Protein AF-A0AAD7G0N4-F1 (afdb_monomer_lite)

Radius of gyration: 18.45 Å; chains: 1; bounding box: 50×24×56 Å

Structure (mmCIF, N/CA/C/O backbone):
data_AF-A0AAD7G0N4-F1
#
_entry.id   AF-A0AAD7G0N4-F1
#
loop_
_atom_site.group_PDB
_atom_site.id
_atom_site.type_symbol
_atom_site.label_atom_id
_atom_site.label_alt_id
_atom_site.label_comp_id
_atom_site.label_asym_id
_atom_site.label_entity_id
_atom_site.label_seq_id
_atom_site.pdbx_PDB_ins_code
_atom_site.Cartn_x
_atom_site.Cartn_y
_atom_site.Cartn_z
_atom_site.occupancy
_atom_site.B_iso_or_equiv
_atom_site.auth_seq_id
_atom_site.auth_comp_id
_atom_site.auth_asym_id
_atom_site.auth_atom_id
_atom_site.pdbx_PDB_model_num
ATOM 1 N N . MET A 1 1 ? 24.133 4.275 32.248 1.00 44.97 1 MET A N 1
ATOM 2 C CA . MET A 1 1 ? 23.191 3.144 32.111 1.00 44.97 1 MET A CA 1
ATOM 3 C C . MET A 1 1 ? 22.572 3.253 30.728 1.00 44.97 1 MET A C 1
ATOM 5 O O . MET A 1 1 ? 21.874 4.226 30.480 1.00 44.97 1 MET A O 1
ATOM 9 N N . SER A 1 2 ? 22.929 2.367 29.797 1.00 54.09 2 SER A N 1
ATOM 10 C CA . SER A 1 2 ? 22.442 2.456 28.414 1.00 54.09 2 SER A CA 1
ATOM 11 C C . SER A 1 2 ? 21.032 1.886 28.323 1.00 54.09 2 SER A C 1
ATOM 13 O O . SER A 1 2 ? 20.797 0.740 28.703 1.00 54.09 2 SER A O 1
ATOM 15 N N . ILE A 1 3 ? 20.092 2.707 27.862 1.00 62.19 3 ILE A N 1
ATOM 16 C CA . ILE A 1 3 ? 18.690 2.335 27.685 1.00 62.19 3 ILE A CA 1
ATOM 17 C C . ILE A 1 3 ? 18.542 1.750 26.278 1.00 62.19 3 ILE A C 1
ATOM 19 O O . ILE A 1 3 ? 18.615 2.473 25.287 1.00 62.19 3 ILE A O 1
ATOM 23 N N . TYR A 1 4 ? 18.357 0.435 26.194 1.00 66.12 4 TYR A N 1
ATOM 24 C CA . TYR A 1 4 ? 18.058 -0.251 24.939 1.00 66.12 4 TYR A CA 1
ATOM 25 C C . TYR A 1 4 ? 16.550 -0.226 24.703 1.00 66.12 4 TYR A C 1
ATOM 27 O O . TYR A 1 4 ? 15.777 -0.679 25.547 1.00 66.12 4 TYR A O 1
ATOM 35 N N . THR A 1 5 ? 16.131 0.321 23.564 1.00 64.62 5 THR A N 1
ATOM 36 C CA . THR A 1 5 ? 14.719 0.422 23.181 1.00 64.62 5 THR A CA 1
ATOM 37 C C . THR A 1 5 ? 14.520 -0.142 21.790 1.00 64.62 5 THR A C 1
ATOM 39 O O . THR A 1 5 ? 15.344 0.047 20.898 1.00 64.62 5 THR A O 1
ATOM 42 N N . LEU A 1 6 ? 13.414 -0.860 21.624 1.00 76.50 6 LEU A N 1
ATOM 43 C CA . LEU A 1 6 ? 12.885 -1.190 20.312 1.00 76.50 6 LEU A CA 1
ATOM 44 C C . LEU A 1 6 ? 12.130 0.031 19.756 1.00 76.50 6 LEU A C 1
ATOM 46 O O . LEU A 1 6 ? 11.591 0.815 20.543 1.00 76.50 6 LEU A O 1
ATOM 50 N N . PRO A 1 7 ? 12.055 0.188 18.424 1.00 68.56 7 PRO A N 1
ATOM 51 C CA . PRO A 1 7 ? 12.520 -0.743 17.399 1.00 68.56 7 PRO A CA 1
ATOM 52 C C . PRO A 1 7 ? 14.029 -0.658 17.125 1.00 68.56 7 PRO A C 1
ATOM 54 O O . PRO A 1 7 ? 14.664 0.379 17.318 1.00 68.56 7 PRO A O 1
ATOM 57 N N . VAL A 1 8 ? 14.575 -1.778 16.646 1.00 85.62 8 VAL A N 1
ATOM 58 C CA . VAL A 1 8 ? 15.919 -1.897 16.071 1.00 85.62 8 VAL A CA 1
ATOM 59 C C . VAL A 1 8 ? 15.780 -2.596 14.721 1.00 85.62 8 VAL A C 1
ATOM 61 O O . VAL A 1 8 ? 15.074 -3.600 14.632 1.00 85.62 8 VAL A O 1
ATOM 64 N N . ILE A 1 9 ? 16.432 -2.077 13.683 1.00 83.38 9 ILE A N 1
ATOM 65 C CA . ILE A 1 9 ? 16.493 -2.694 12.352 1.00 83.38 9 ILE A CA 1
ATOM 66 C C . ILE A 1 9 ? 17.924 -3.147 12.086 1.00 83.38 9 ILE A C 1
ATOM 68 O O . ILE A 1 9 ? 18.880 -2.451 12.425 1.00 83.38 9 ILE A O 1
ATOM 72 N N . VAL A 1 10 ? 18.058 -4.317 11.467 1.00 85.25 10 VAL A N 1
ATOM 73 C CA . VAL A 1 10 ? 19.311 -4.792 10.883 1.00 85.25 10 VAL A CA 1
ATOM 74 C C . VAL A 1 10 ? 19.106 -4.836 9.378 1.00 85.25 10 VAL A C 1
ATOM 76 O O . VAL A 1 10 ? 18.278 -5.611 8.902 1.00 85.25 10 VAL A O 1
ATOM 79 N N . ASP A 1 11 ? 19.835 -4.000 8.645 1.00 79.38 11 ASP A N 1
ATOM 80 C CA . ASP A 1 11 ? 19.798 -3.971 7.186 1.00 79.38 11 ASP A CA 1
ATOM 81 C C . ASP A 1 11 ? 21.076 -4.606 6.599 1.00 79.38 11 ASP A C 1
ATOM 83 O O . ASP A 1 11 ? 22.135 -3.968 6.568 1.00 79.38 11 ASP A O 1
ATOM 87 N N . PRO A 1 12 ? 21.018 -5.871 6.137 1.00 77.06 12 PRO A N 1
ATOM 88 C CA . PRO A 1 12 ? 22.135 -6.523 5.459 1.00 77.06 12 PRO A CA 1
ATOM 89 C C . PRO A 1 12 ? 22.203 -6.199 3.960 1.00 77.06 12 PRO A C 1
ATOM 91 O O . PRO A 1 12 ? 23.149 -6.623 3.296 1.00 77.06 12 PRO A O 1
ATOM 94 N N . THR A 1 13 ? 21.215 -5.493 3.399 1.00 71.62 13 THR A N 1
ATOM 95 C CA . THR A 1 13 ? 21.025 -5.392 1.942 1.00 71.62 13 THR A CA 1
ATOM 96 C C . THR A 1 13 ? 22.105 -4.563 1.249 1.00 71.62 13 THR A C 1
ATOM 98 O O . THR A 1 13 ? 22.454 -4.847 0.106 1.00 71.62 13 THR A O 1
ATOM 101 N N . ARG A 1 14 ? 22.690 -3.577 1.943 1.00 65.31 14 ARG A N 1
ATOM 102 C CA . ARG A 1 14 ? 23.772 -2.740 1.397 1.00 65.31 14 ARG A CA 1
ATOM 103 C C . ARG A 1 14 ? 25.135 -3.426 1.435 1.00 65.31 14 ARG A C 1
ATOM 105 O O . ARG A 1 14 ? 25.929 -3.271 0.512 1.00 65.31 14 ARG A O 1
ATOM 112 N N . ASN A 1 15 ? 25.422 -4.155 2.511 1.00 74.19 15 ASN A N 1
ATOM 113 C CA . ASN A 1 15 ? 26.657 -4.913 2.659 1.00 74.19 15 ASN A CA 1
ATOM 114 C C . ASN A 1 15 ? 26.420 -6.151 3.540 1.00 74.19 15 ASN A C 1
ATOM 116 O O . ASN A 1 15 ? 26.419 -6.039 4.768 1.00 74.19 15 ASN A O 1
ATOM 120 N N . PRO A 1 16 ? 26.312 -7.348 2.940 1.00 73.94 16 PRO A N 1
ATOM 121 C CA . PRO A 1 16 ? 26.080 -8.584 3.684 1.00 73.94 16 PRO A CA 1
ATOM 122 C C . PRO A 1 16 ? 27.187 -8.933 4.691 1.00 73.94 16 PRO A C 1
ATOM 124 O O . PRO A 1 16 ? 26.949 -9.697 5.622 1.00 73.94 16 PRO A O 1
ATOM 127 N N . ARG A 1 17 ? 28.403 -8.391 4.517 1.00 81.69 17 ARG A N 1
ATOM 128 C CA . ARG A 1 17 ? 29.547 -8.617 5.419 1.00 81.69 17 ARG A CA 1
ATOM 129 C C . ARG A 1 17 ? 29.633 -7.596 6.557 1.00 81.69 17 ARG A C 1
ATOM 131 O O . ARG A 1 17 ? 30.415 -7.797 7.480 1.00 81.69 17 ARG A O 1
ATOM 138 N N . ALA A 1 18 ? 28.856 -6.517 6.489 1.00 84.31 18 ALA A N 1
ATOM 139 C CA . ALA A 1 18 ? 28.801 -5.465 7.499 1.00 84.31 18 ALA A CA 1
ATOM 140 C C . ALA A 1 18 ? 27.379 -4.871 7.545 1.00 84.31 18 ALA A C 1
ATOM 142 O O . ALA A 1 18 ? 27.159 -3.771 7.030 1.00 84.31 18 ALA A O 1
ATOM 143 N N . PRO A 1 19 ? 26.400 -5.611 8.101 1.00 83.12 19 PRO A N 1
ATOM 144 C CA . PRO A 1 19 ? 25.015 -5.164 8.150 1.00 83.12 19 PRO A CA 1
ATOM 145 C C . PRO A 1 19 ? 24.879 -3.922 9.029 1.00 83.12 19 PRO A C 1
ATOM 147 O O . PRO A 1 19 ? 25.505 -3.812 10.088 1.00 83.12 19 PRO A O 1
ATOM 150 N N . GLN A 1 20 ? 24.038 -2.988 8.600 1.00 84.44 20 GLN A N 1
ATOM 151 C CA . GLN A 1 20 ? 23.827 -1.749 9.330 1.00 84.44 20 GLN A CA 1
ATOM 152 C C . GLN A 1 20 ? 22.771 -1.967 10.412 1.00 84.44 20 GLN A C 1
ATOM 154 O O . GLN A 1 20 ? 21.641 -2.352 10.120 1.00 84.44 20 GLN A O 1
ATOM 159 N N . ILE A 1 21 ? 23.150 -1.742 11.669 1.00 86.31 21 ILE A N 1
ATOM 160 C CA . ILE A 1 21 ? 22.266 -1.910 12.824 1.00 86.31 21 ILE A CA 1
ATOM 161 C C . ILE A 1 21 ? 21.838 -0.528 13.298 1.00 86.31 21 ILE A C 1
ATOM 163 O O . ILE A 1 21 ? 22.676 0.310 13.631 1.00 86.31 21 ILE A O 1
ATOM 167 N N . LEU A 1 22 ? 20.532 -0.292 13.328 1.00 85.75 22 LEU A N 1
ATOM 168 C CA . LEU A 1 22 ? 19.946 0.998 13.661 1.00 85.75 22 LEU A CA 1
ATOM 169 C C . LEU A 1 22 ? 18.969 0.825 14.807 1.00 85.75 22 LEU A C 1
ATOM 171 O O . LEU A 1 22 ? 18.052 0.017 14.735 1.00 85.75 22 LEU A O 1
ATOM 175 N N . SER A 1 23 ? 19.160 1.614 15.850 1.00 83.19 23 SER A N 1
ATOM 176 C CA . SER A 1 23 ? 18.242 1.764 16.977 1.00 83.19 23 SER A CA 1
ATOM 177 C C . SER A 1 23 ? 17.763 3.208 17.031 1.00 83.19 23 SER A C 1
ATOM 179 O O . SER A 1 23 ? 18.453 4.073 16.492 1.00 83.19 23 SER A O 1
ATOM 181 N N . ASN A 1 24 ? 16.687 3.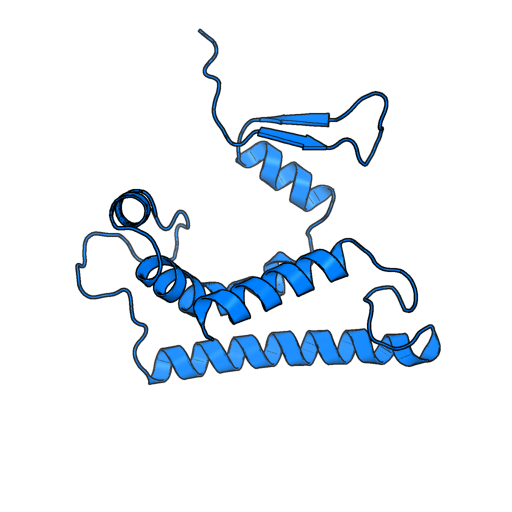469 17.778 1.00 80.12 24 ASN A N 1
ATOM 182 C CA . ASN A 1 24 ? 15.990 4.759 17.865 1.00 80.12 24 ASN A CA 1
ATOM 183 C C . ASN A 1 24 ? 15.040 4.984 16.668 1.00 80.12 24 ASN A C 1
ATOM 185 O O . ASN A 1 24 ? 15.504 5.026 15.527 1.00 80.12 24 ASN A O 1
ATOM 189 N N . PRO A 1 25 ? 13.725 5.166 16.914 1.00 73.94 25 PRO A N 1
ATOM 190 C CA . PRO A 1 25 ? 12.734 5.390 15.863 1.00 73.94 25 PRO A CA 1
ATOM 191 C C . PRO A 1 25 ? 13.081 6.531 14.902 1.00 73.94 25 PRO A C 1
ATOM 193 O O . PRO A 1 25 ? 12.856 6.385 13.707 1.00 73.94 25 PRO A O 1
ATOM 196 N N . ASN A 1 26 ? 13.653 7.633 15.399 1.00 76.25 26 ASN A N 1
ATOM 197 C CA . ASN A 1 26 ? 13.967 8.800 14.569 1.00 76.25 26 ASN A CA 1
ATOM 198 C C . ASN A 1 26 ? 15.103 8.490 13.585 1.00 76.25 26 ASN A C 1
ATOM 200 O O . ASN A 1 26 ? 15.000 8.800 12.405 1.00 76.25 26 ASN A O 1
ATOM 204 N N . ASN A 1 27 ? 16.145 7.799 14.052 1.00 80.44 27 ASN A N 1
ATOM 205 C CA . ASN A 1 27 ? 17.280 7.405 13.215 1.00 80.44 27 ASN A CA 1
ATOM 206 C C . ASN A 1 27 ? 16.876 6.341 12.189 1.00 80.44 27 ASN A C 1
ATOM 208 O O . ASN A 1 27 ? 17.369 6.328 11.065 1.00 80.44 27 ASN A O 1
ATOM 212 N N . ILE A 1 28 ? 15.983 5.430 12.587 1.00 79.69 28 ILE A N 1
ATOM 213 C CA . ILE A 1 28 ? 15.415 4.426 11.690 1.00 79.69 28 ILE A CA 1
ATOM 214 C C . ILE A 1 28 ? 14.569 5.104 10.606 1.00 79.69 28 ILE A C 1
ATOM 216 O O . ILE A 1 28 ? 14.712 4.753 9.440 1.00 79.69 28 ILE A O 1
ATOM 220 N N . ALA A 1 29 ? 13.728 6.076 10.970 1.00 68.25 29 ALA A N 1
ATOM 221 C CA . ALA A 1 29 ? 12.906 6.818 10.018 1.00 68.25 29 ALA A CA 1
ATOM 222 C C . ALA A 1 29 ? 13.774 7.568 8.999 1.00 68.25 29 ALA A C 1
ATOM 224 O O . ALA A 1 29 ? 13.642 7.323 7.805 1.00 68.25 29 ALA A O 1
ATOM 225 N N . GLU A 1 30 ? 14.740 8.365 9.461 1.00 73.81 30 GLU A N 1
ATOM 226 C CA . GLU A 1 30 ? 15.656 9.107 8.585 1.00 73.81 30 GLU A CA 1
ATOM 227 C C . GLU A 1 30 ? 16.451 8.168 7.661 1.00 73.81 30 GLU A C 1
ATOM 229 O O . GLU A 1 30 ? 16.595 8.422 6.463 1.00 73.81 30 GLU A O 1
ATOM 234 N N . TYR A 1 31 ? 16.909 7.026 8.187 1.00 75.94 31 TYR A N 1
ATOM 235 C CA . TYR A 1 31 ? 17.596 6.017 7.389 1.00 75.94 31 TYR A CA 1
ATOM 236 C C . TYR A 1 31 ? 16.709 5.414 6.303 1.00 75.94 31 TYR A C 1
ATOM 238 O O . TYR A 1 31 ? 17.157 5.268 5.166 1.00 75.94 31 TYR A O 1
ATOM 246 N N . LEU A 1 32 ? 15.476 5.035 6.641 1.00 69.19 32 LEU A N 1
ATOM 247 C CA . LEU A 1 32 ? 14.540 4.430 5.697 1.00 69.19 32 LEU A CA 1
ATOM 248 C C . LEU A 1 32 ? 14.049 5.451 4.662 1.00 69.19 32 LEU A C 1
ATOM 250 O O . LEU A 1 32 ? 13.913 5.104 3.490 1.00 69.19 32 LEU A O 1
ATOM 254 N N . GLU A 1 33 ? 13.851 6.707 5.057 1.00 66.75 33 GLU A N 1
ATOM 255 C CA . GLU A 1 33 ? 13.515 7.816 4.160 1.00 66.75 33 GLU A CA 1
ATOM 256 C C . GLU A 1 33 ? 14.633 8.069 3.146 1.00 66.75 33 GLU A C 1
ATOM 258 O O . GLU A 1 33 ? 14.382 8.039 1.938 1.00 66.75 33 GLU A O 1
ATOM 263 N N . ALA A 1 34 ? 15.874 8.220 3.620 1.00 67.69 34 ALA A N 1
ATOM 264 C CA . ALA A 1 34 ? 17.040 8.438 2.767 1.00 67.69 34 ALA A CA 1
ATOM 265 C C . ALA A 1 34 ? 17.386 7.213 1.904 1.00 67.69 34 ALA A C 1
ATOM 267 O O . ALA A 1 34 ? 17.894 7.354 0.790 1.00 67.69 34 ALA A O 1
ATOM 268 N N . SER A 1 35 ? 17.138 6.005 2.414 1.00 66.00 35 SER A N 1
ATOM 269 C CA . SER A 1 35 ? 17.536 4.766 1.742 1.00 66.00 35 SER A CA 1
ATOM 270 C C . SER A 1 35 ? 16.474 4.213 0.802 1.00 66.00 35 SER A C 1
ATOM 272 O O . SER A 1 35 ? 16.842 3.567 -0.178 1.00 66.00 35 SER A O 1
ATOM 274 N N . TYR A 1 36 ? 15.186 4.443 1.078 1.00 59.28 36 TYR A N 1
ATOM 275 C CA . TYR A 1 36 ? 14.116 3.689 0.423 1.00 59.28 36 TYR A CA 1
ATOM 276 C C . TYR A 1 36 ? 12.792 4.445 0.170 1.00 59.28 36 TYR A C 1
ATOM 278 O O . TYR A 1 36 ? 11.993 3.926 -0.610 1.00 59.28 36 TYR A O 1
ATOM 286 N N . LEU A 1 37 ? 12.497 5.623 0.754 1.00 48.38 37 LEU A N 1
ATOM 287 C CA . LEU A 1 37 ? 11.081 6.020 0.943 1.00 48.38 37 LEU A CA 1
ATOM 288 C C . LEU A 1 37 ? 10.666 7.485 0.673 1.00 48.38 37 LEU A C 1
ATOM 290 O O . LEU A 1 37 ? 9.785 7.994 1.355 1.00 48.38 37 LEU A O 1
ATOM 294 N N . ALA A 1 38 ? 11.103 8.147 -0.401 1.00 45.16 38 ALA A N 1
ATOM 295 C CA . ALA A 1 38 ? 10.385 9.368 -0.827 1.00 45.16 38 ALA A CA 1
ATOM 296 C C . ALA A 1 38 ? 9.001 9.097 -1.482 1.00 45.16 38 ALA A C 1
ATOM 298 O O . ALA A 1 38 ? 8.268 10.040 -1.766 1.00 45.16 38 ALA A O 1
ATOM 299 N N . ARG A 1 39 ? 8.619 7.838 -1.773 1.00 50.34 39 ARG A N 1
ATOM 300 C CA . ARG A 1 39 ? 7.418 7.534 -2.594 1.00 50.34 39 ARG A CA 1
ATOM 301 C C . ARG A 1 39 ? 6.316 6.723 -1.913 1.00 50.34 39 ARG A C 1
ATOM 303 O O . ARG A 1 39 ? 5.149 6.880 -2.255 1.00 50.34 39 ARG A O 1
ATOM 310 N N . THR A 1 40 ? 6.646 5.892 -0.937 1.00 49.28 40 THR A N 1
ATOM 311 C CA . THR A 1 40 ? 5.716 4.891 -0.381 1.00 49.28 40 THR A CA 1
ATOM 312 C C . THR A 1 40 ? 4.781 5.481 0.672 1.00 49.28 40 THR A C 1
ATOM 314 O O . THR A 1 40 ? 3.626 5.080 0.771 1.00 49.28 40 THR A O 1
ATOM 317 N N . GLU A 1 41 ? 5.228 6.503 1.409 1.00 55.84 41 GLU A N 1
ATOM 318 C CA . GLU A 1 41 ? 4.371 7.201 2.373 1.00 55.84 41 GLU A CA 1
ATOM 319 C C . GLU A 1 41 ? 3.208 7.959 1.722 1.00 55.84 41 GLU A C 1
ATOM 321 O O . GLU A 1 41 ? 2.183 8.198 2.362 1.00 55.84 41 GLU A O 1
ATOM 326 N N . VAL A 1 42 ? 3.354 8.362 0.457 1.00 60.47 42 VAL A N 1
ATOM 327 C CA . VAL A 1 42 ? 2.389 9.245 -0.206 1.00 60.47 42 VAL A CA 1
ATOM 328 C C . VAL A 1 42 ? 1.054 8.532 -0.438 1.00 60.47 42 VAL A C 1
ATOM 330 O O . VAL A 1 42 ? 0.005 9.117 -0.172 1.00 60.47 42 VAL A O 1
ATOM 333 N N . PHE A 1 43 ? 1.071 7.255 -0.839 1.00 72.00 43 PHE A N 1
ATOM 334 C CA . PHE A 1 43 ? -0.163 6.541 -1.190 1.00 72.00 43 PHE A CA 1
ATOM 335 C C . PHE A 1 43 ? -0.849 5.849 0.001 1.00 72.00 43 PHE A C 1
ATOM 337 O O . PHE A 1 43 ? -2.044 5.560 -0.066 1.00 72.00 43 PHE A O 1
ATOM 344 N N . VAL A 1 44 ? -0.138 5.615 1.114 1.00 76.62 44 VAL A N 1
ATOM 345 C CA . VAL A 1 44 ? -0.708 4.973 2.318 1.00 76.62 44 VAL A CA 1
ATOM 346 C C . VAL A 1 44 ? -1.440 5.972 3.216 1.00 76.62 44 VAL A C 1
ATOM 348 O O . VAL A 1 44 ? -2.410 5.610 3.880 1.00 76.62 44 VAL A O 1
ATOM 351 N N . LYS A 1 45 ? -1.043 7.251 3.208 1.00 79.38 45 LYS A N 1
ATOM 352 C CA . LYS A 1 45 ? -1.690 8.323 3.989 1.00 79.38 45 LYS A CA 1
ATOM 353 C C . LYS A 1 45 ? -3.228 8.349 3.900 1.00 79.38 45 LYS A C 1
ATOM 355 O O . LYS A 1 45 ? -3.851 8.389 4.962 1.00 79.38 45 LYS A O 1
ATOM 360 N N . PRO A 1 46 ? -3.875 8.276 2.719 1.00 82.38 46 PRO A N 1
ATOM 361 C CA . PRO A 1 46 ? -5.339 8.262 2.646 1.00 82.38 46 PRO A CA 1
ATOM 362 C C . PRO A 1 46 ? -5.986 6.973 3.179 1.00 82.38 46 PRO A C 1
ATOM 364 O O . PRO A 1 46 ? -7.167 6.996 3.523 1.00 82.38 46 PRO A O 1
ATOM 367 N N . LEU A 1 47 ? -5.243 5.863 3.286 1.00 83.44 47 LEU A N 1
ATOM 368 C CA . LEU A 1 47 ? -5.745 4.601 3.845 1.00 83.44 47 LEU A CA 1
ATOM 369 C C . LEU A 1 47 ? -5.804 4.618 5.372 1.00 83.44 47 LEU A C 1
ATOM 371 O O . LEU A 1 47 ? -6.712 4.022 5.950 1.00 83.44 47 LEU A O 1
ATOM 375 N N . LEU A 1 48 ? -4.868 5.305 6.034 1.00 81.88 48 LEU A N 1
ATOM 376 C CA . LEU A 1 48 ? -4.753 5.336 7.497 1.00 81.88 48 LEU A CA 1
ATOM 377 C C . LEU A 1 48 ? -6.076 5.610 8.237 1.00 81.88 48 LEU A C 1
ATOM 379 O O . LEU A 1 48 ? -6.419 4.815 9.114 1.00 81.88 48 LEU A O 1
ATOM 383 N N . PRO A 1 49 ? -6.866 6.651 7.904 1.00 80.44 49 PRO A N 1
ATOM 384 C CA . PRO A 1 49 ? -8.084 6.959 8.653 1.00 80.44 49 PRO A CA 1
ATOM 385 C C . PRO A 1 49 ? -9.192 5.899 8.493 1.00 80.44 49 PRO A C 1
ATOM 387 O O . PRO A 1 49 ? -10.133 5.883 9.283 1.00 80.44 49 PRO A O 1
ATOM 390 N N . ILE A 1 50 ? -9.088 5.001 7.506 1.00 83.38 50 ILE A N 1
ATOM 391 C CA . ILE A 1 50 ? -10.013 3.874 7.305 1.00 83.38 50 ILE A CA 1
ATOM 392 C C . ILE A 1 50 ? -9.460 2.599 7.945 1.00 83.38 50 ILE A C 1
ATOM 394 O O . ILE A 1 50 ? -10.154 1.914 8.696 1.00 83.38 50 ILE A O 1
ATOM 398 N N . MET A 1 51 ? -8.209 2.278 7.632 1.00 83.62 51 MET A N 1
ATOM 399 C CA . MET A 1 51 ? -7.599 0.988 7.934 1.00 83.62 51 MET A CA 1
ATOM 400 C C . MET A 1 51 ? -7.218 0.845 9.404 1.00 83.62 51 MET A C 1
ATOM 402 O O . MET A 1 51 ? -7.321 -0.248 9.959 1.00 83.62 51 MET A O 1
ATOM 406 N N . VAL A 1 52 ? -6.809 1.937 10.055 1.00 82.69 52 VAL A N 1
ATOM 407 C CA . VAL A 1 52 ? -6.370 1.917 11.456 1.00 82.69 52 VAL A CA 1
ATOM 408 C C . VAL A 1 52 ? -7.521 1.548 12.406 1.00 82.69 52 VAL A C 1
ATOM 410 O O . VAL A 1 52 ? -7.339 0.621 13.198 1.00 82.69 52 VAL A O 1
ATOM 413 N N . PRO A 1 53 ? -8.718 2.164 12.324 1.00 80.56 53 PRO A N 1
ATOM 414 C CA . PRO A 1 53 ? -9.831 1.753 13.173 1.00 80.56 53 PRO A CA 1
ATOM 415 C C . PRO A 1 53 ? -10.347 0.339 12.915 1.00 80.56 53 PRO A C 1
ATOM 417 O O . PRO A 1 53 ? -10.675 -0.368 13.864 1.00 80.56 53 PRO A O 1
ATOM 420 N N . LEU A 1 54 ? -10.406 -0.088 11.650 1.00 81.75 54 LEU A N 1
ATOM 421 C CA . LEU A 1 54 ? -10.827 -1.450 11.314 1.00 81.75 54 LEU A CA 1
ATOM 422 C C . LEU A 1 54 ? -9.824 -2.483 11.842 1.00 81.75 54 LEU A C 1
ATOM 424 O O . LEU A 1 54 ? -10.217 -3.494 12.418 1.00 81.75 54 LEU A O 1
ATOM 428 N N . SER A 1 55 ? -8.526 -2.186 11.736 1.00 83.38 55 SER A N 1
ATOM 429 C CA . SER A 1 55 ? -7.478 -3.030 12.314 1.00 83.38 55 SER A CA 1
ATOM 430 C C . SER A 1 55 ? -7.620 -3.114 13.832 1.00 83.38 55 SER A C 1
ATOM 432 O O . SER A 1 55 ? -7.537 -4.204 14.383 1.00 83.38 55 SER A O 1
ATOM 434 N N . HIS A 1 56 ? -7.888 -1.990 14.511 1.00 80.88 56 HIS A N 1
ATOM 435 C CA . HIS A 1 56 ? -8.101 -1.964 15.963 1.00 80.88 56 HIS A CA 1
ATOM 436 C C . HIS A 1 56 ? -9.234 -2.902 16.400 1.00 80.88 56 HIS A C 1
ATOM 438 O O . HIS A 1 56 ? -9.050 -3.677 17.337 1.00 80.88 56 HIS A O 1
ATOM 444 N N . GLN A 1 57 ? -10.356 -2.909 15.675 1.00 81.06 57 GLN A N 1
ATOM 445 C CA . GLN A 1 57 ? -11.506 -3.772 15.972 1.00 81.06 57 GLN A CA 1
ATOM 446 C C . GLN A 1 57 ? -11.189 -5.270 15.854 1.00 81.06 57 GLN A C 1
ATOM 448 O O . GLN A 1 57 ? -11.720 -6.064 16.629 1.00 81.06 57 GLN A O 1
ATOM 453 N N . GLY A 1 58 ? -10.313 -5.658 14.922 1.00 81.00 58 GLY A N 1
ATOM 454 C CA . GLY A 1 58 ? -9.904 -7.053 14.721 1.00 81.00 58 GLY A CA 1
ATOM 455 C C . GLY A 1 58 ? -8.852 -7.567 15.713 1.00 81.00 58 GLY A C 1
ATOM 456 O O . GLY A 1 58 ? -8.548 -8.760 15.724 1.00 81.00 58 GLY A O 1
ATOM 457 N N . LEU A 1 59 ? -8.268 -6.696 16.543 1.00 82.19 59 LEU A N 1
ATOM 458 C CA . LEU A 1 59 ? -7.213 -7.084 17.480 1.00 82.19 59 LEU A CA 1
ATOM 459 C C . LEU A 1 59 ? -7.775 -7.713 18.767 1.00 82.19 59 LEU A C 1
ATOM 461 O O . LEU A 1 59 ? -8.822 -7.288 19.256 1.00 82.19 59 LEU A O 1
ATOM 465 N N . PRO A 1 60 ? -7.043 -8.649 19.405 1.00 84.62 60 PRO A N 1
ATOM 466 C CA . PRO A 1 60 ? -7.364 -9.115 20.753 1.00 84.62 60 PRO A CA 1
ATOM 467 C C . PRO A 1 60 ? -7.393 -7.961 21.767 1.00 84.62 60 PRO A C 1
ATOM 469 O O . PRO A 1 60 ? -6.604 -7.021 21.659 1.00 84.62 60 PRO A O 1
ATOM 472 N N . ALA A 1 61 ? -8.217 -8.072 22.815 1.00 77.38 61 ALA A N 1
ATOM 473 C CA . ALA A 1 61 ? -8.408 -7.019 23.825 1.00 77.38 61 ALA A CA 1
ATOM 474 C C . ALA A 1 61 ? -7.094 -6.509 24.453 1.00 77.38 61 ALA A C 1
ATOM 476 O O . ALA A 1 61 ? -6.929 -5.312 24.685 1.00 77.38 61 ALA A O 1
ATOM 477 N N . ARG A 1 62 ? -6.119 -7.404 24.670 1.00 80.19 62 ARG A N 1
ATOM 478 C CA . ARG A 1 62 ? -4.783 -7.033 25.164 1.00 80.19 62 ARG A CA 1
ATOM 479 C C . ARG A 1 62 ? -4.016 -6.161 24.168 1.00 80.19 62 ARG A C 1
ATOM 481 O O . ARG A 1 62 ? -3.305 -5.259 24.580 1.00 80.19 62 ARG A O 1
ATOM 488 N N . SER A 1 63 ? -4.136 -6.418 22.871 1.00 76.56 63 SER A N 1
ATOM 489 C CA . SER A 1 63 ? -3.448 -5.637 21.838 1.00 76.56 63 SER A CA 1
ATOM 490 C C . SER A 1 63 ? -4.144 -4.300 21.583 1.00 76.56 63 SER A C 1
ATOM 492 O O . SER A 1 63 ? -3.466 -3.308 21.336 1.00 76.56 63 SER A O 1
ATOM 494 N N . GLN A 1 64 ? -5.473 -4.239 21.722 1.00 77.19 64 GLN A N 1
ATOM 495 C CA . GLN A 1 64 ? -6.243 -2.996 21.599 1.00 77.19 64 GLN A CA 1
ATOM 496 C C . GLN A 1 64 ? -5.830 -1.927 22.620 1.00 77.19 64 GLN A C 1
ATOM 498 O O . GLN A 1 64 ? -5.786 -0.749 22.273 1.00 77.19 64 GLN A O 1
ATOM 503 N N . SER A 1 65 ? -5.504 -2.318 23.859 1.00 70.94 65 SER A N 1
ATOM 504 C CA . SER A 1 65 ? -5.080 -1.383 24.914 1.00 70.94 65 SER A CA 1
ATOM 505 C C . SER A 1 65 ? -3.664 -0.832 24.705 1.00 70.94 65 SER A C 1
ATOM 507 O O . SER A 1 65 ? -3.348 0.271 25.156 1.00 70.94 65 SER A O 1
ATOM 509 N N . HIS A 1 66 ? -2.814 -1.576 23.992 1.00 69.31 66 HIS A N 1
ATOM 510 C CA . HIS A 1 66 ? -1.468 -1.148 23.609 1.00 69.31 66 HIS A CA 1
ATOM 511 C C . HIS A 1 66 ? -1.422 -0.412 22.267 1.00 69.31 66 HIS A C 1
ATOM 513 O O . HIS A 1 66 ? -0.431 0.261 21.980 1.00 69.31 66 HIS A O 1
ATOM 519 N N . PHE A 1 67 ? -2.482 -0.502 21.464 1.00 66.69 67 PHE A N 1
ATOM 520 C CA . PHE A 1 67 ? -2.596 0.174 20.180 1.00 66.69 67 PHE A CA 1
ATOM 521 C C . PHE A 1 67 ? -2.832 1.677 20.387 1.00 66.69 67 PHE A C 1
ATOM 523 O O . PHE A 1 67 ? -3.950 2.187 20.328 1.00 66.69 67 PHE A O 1
ATOM 530 N N . ARG A 1 68 ? -1.755 2.403 20.688 1.00 59.97 68 ARG A N 1
ATOM 531 C CA . ARG A 1 68 ? -1.760 3.864 20.750 1.00 59.97 68 ARG A CA 1
ATOM 532 C C . ARG A 1 68 ? -1.585 4.391 19.330 1.00 59.97 68 ARG A C 1
ATOM 534 O O . ARG A 1 68 ? -0.544 4.146 18.728 1.00 59.97 68 ARG A O 1
ATOM 541 N N . LEU A 1 69 ? -2.584 5.105 18.801 1.00 55.94 69 LEU A N 1
ATOM 542 C CA . LEU A 1 69 ? -2.444 5.881 17.563 1.00 55.94 69 LEU A CA 1
ATOM 543 C C . LEU A 1 69 ? -1.305 6.900 17.753 1.00 55.94 69 LEU A C 1
ATOM 545 O O . LEU A 1 69 ? -1.489 7.970 18.323 1.00 55.94 69 LEU A O 1
ATOM 549 N N . GLY A 1 70 ? -0.096 6.528 17.341 1.00 43.44 70 GLY A N 1
ATOM 550 C CA . GLY A 1 70 ? 1.133 7.291 17.543 1.00 43.44 70 GLY A CA 1
ATOM 551 C C . GLY A 1 70 ? 1.393 8.326 16.453 1.00 43.44 70 GLY A C 1
ATOM 552 O O . GLY A 1 70 ? 2.507 8.383 15.948 1.00 43.44 70 GLY A O 1
ATOM 553 N N . ALA A 1 71 ? 0.395 9.125 16.071 1.00 41.75 71 ALA A N 1
ATOM 554 C CA . ALA A 1 71 ? 0.584 10.208 15.108 1.00 41.75 71 ALA A CA 1
ATOM 555 C C . ALA A 1 71 ? -0.065 11.509 15.620 1.00 41.75 71 ALA A C 1
ATOM 557 O O . ALA A 1 71 ? -1.284 11.536 15.825 1.00 41.75 71 ALA A O 1
ATOM 558 N N . PRO A 1 72 ? 0.706 12.597 15.825 1.00 36.66 72 PRO A N 1
ATOM 559 C CA . PRO A 1 72 ? 0.148 13.894 16.187 1.00 36.66 72 PRO A CA 1
ATOM 560 C C . PRO A 1 72 ? -0.673 14.406 14.996 1.00 36.66 72 PRO A C 1
ATOM 562 O O . PRO A 1 72 ? -0.129 14.819 13.979 1.00 36.66 72 PRO A O 1
ATOM 565 N N . GLY A 1 73 ? -1.998 14.290 15.096 1.00 45.53 73 GLY A N 1
ATOM 566 C CA . GLY A 1 73 ? -2.941 14.636 14.026 1.00 45.53 73 GLY A CA 1
ATOM 567 C C . GLY A 1 73 ? -4.120 13.670 13.897 1.00 45.53 73 GLY A C 1
ATOM 568 O O . GLY A 1 73 ? -5.168 14.059 13.388 1.00 45.53 73 GLY A O 1
ATOM 569 N N . TYR A 1 74 ? -4.002 12.446 14.423 1.00 48.56 74 TYR A N 1
ATOM 570 C CA . TYR A 1 74 ? -5.092 11.471 14.436 1.00 48.56 74 TYR A CA 1
ATOM 571 C C . TYR A 1 74 ? -5.590 11.263 15.875 1.00 48.56 74 TYR A C 1
ATOM 573 O O . TYR A 1 74 ? -4.948 10.594 16.670 1.00 48.56 74 TYR A O 1
ATOM 581 N N . ALA A 1 75 ? -6.704 11.934 16.187 1.00 42.50 75 ALA A N 1
ATOM 582 C CA . ALA A 1 75 ? -7.589 11.846 17.359 1.00 42.50 75 ALA A CA 1
ATOM 583 C C . ALA A 1 75 ? -7.064 11.195 18.667 1.00 42.50 75 ALA A C 1
ATOM 585 O O . ALA A 1 75 ? -6.798 10.001 18.764 1.00 42.50 75 ALA A O 1
ATOM 586 N N . SER A 1 76 ? -7.050 12.020 19.719 1.00 41.56 76 SER A N 1
ATOM 587 C CA . SER A 1 76 ? -6.695 11.704 21.110 1.00 41.56 76 SER A CA 1
ATOM 588 C C . SER A 1 76 ? -7.628 10.658 21.773 1.00 41.56 76 SER A C 1
ATOM 590 O O . SER A 1 76 ? -8.811 10.604 21.435 1.00 41.56 76 SER A O 1
ATOM 592 N N . PRO A 1 77 ? -7.170 9.872 22.776 1.00 41.59 77 PRO A N 1
ATOM 593 C CA . PRO A 1 77 ? -7.882 8.695 23.296 1.00 41.59 77 PRO A CA 1
ATOM 594 C C . PRO A 1 77 ? -8.969 8.977 24.354 1.00 41.59 77 PRO A C 1
ATOM 596 O O . PRO A 1 77 ? -9.477 8.041 24.964 1.00 41.59 77 PRO A O 1
ATOM 599 N N . HIS A 1 78 ? -9.352 10.233 24.600 1.00 37.25 78 HIS A N 1
ATOM 600 C CA . HIS A 1 78 ? -10.286 10.582 25.689 1.00 37.25 78 HIS A CA 1
ATOM 601 C C . HIS A 1 78 ? -11.758 10.664 25.256 1.00 37.25 78 HIS A C 1
ATOM 603 O O . HIS A 1 78 ? -12.609 11.136 26.006 1.00 37.25 78 HIS A O 1
ATOM 609 N N . SER A 1 79 ? -12.091 10.184 24.060 1.00 38.38 79 SER A N 1
ATOM 610 C CA . SER A 1 79 ? -13.466 10.155 23.561 1.00 38.38 79 SER A CA 1
ATOM 611 C C . SER A 1 79 ? -13.827 8.724 23.180 1.00 38.38 79 SER A C 1
ATOM 613 O O . SER A 1 79 ? -13.570 8.284 22.061 1.00 38.38 79 SER A O 1
ATOM 615 N N . GLY A 1 80 ? -14.427 7.990 24.119 1.00 40.06 80 GLY A N 1
ATOM 616 C CA . GLY A 1 80 ? -14.919 6.614 23.957 1.00 40.06 80 GLY A CA 1
ATOM 617 C C . GLY A 1 80 ? -16.092 6.454 22.976 1.00 40.06 80 GLY A C 1
ATOM 618 O O . GLY A 1 80 ? -17.027 5.722 23.265 1.00 40.06 80 GLY A O 1
ATOM 619 N N . SER A 1 81 ? -16.071 7.149 21.834 1.00 43.38 81 SER A N 1
ATOM 620 C CA . SER A 1 81 ? -17.149 7.161 20.831 1.00 43.38 81 SER A CA 1
ATOM 621 C C . SER A 1 81 ? -16.658 7.264 19.366 1.00 43.38 81 SER A C 1
ATOM 623 O O . SER A 1 81 ? -17.458 7.288 18.439 1.00 43.38 81 SER A O 1
ATOM 625 N N . GLY A 1 82 ? -15.346 7.328 19.097 1.00 46.47 82 GLY A N 1
ATOM 626 C CA . GLY A 1 82 ? -14.865 7.953 17.850 1.00 46.47 82 GLY A CA 1
ATOM 627 C C . GLY A 1 82 ? -14.176 7.100 16.780 1.00 46.47 82 GLY A C 1
ATOM 628 O O . GLY A 1 82 ? -13.752 7.669 15.781 1.00 46.47 82 GLY A O 1
ATOM 629 N N . LEU A 1 83 ? -14.005 5.782 16.935 1.00 53.06 83 LEU A N 1
ATOM 630 C CA . LEU A 1 83 ? -13.163 5.018 15.990 1.00 53.06 83 LEU A CA 1
ATOM 631 C C . LEU A 1 83 ? -13.778 4.881 14.581 1.00 53.06 83 LEU A C 1
ATOM 633 O O . LEU A 1 83 ? -13.075 4.623 13.614 1.00 53.06 83 LEU A O 1
ATOM 637 N N . SER A 1 84 ? -15.082 5.081 14.420 1.00 57.03 84 SER A N 1
ATOM 638 C CA . SER A 1 84 ? -15.755 4.909 13.132 1.00 57.03 84 SER A CA 1
ATOM 639 C C . SER A 1 84 ? -15.969 6.265 12.458 1.00 57.03 84 SER A C 1
ATOM 641 O O . SER A 1 84 ? -16.810 7.045 12.900 1.00 57.03 84 SER A O 1
ATOM 643 N N . LEU A 1 85 ? -15.243 6.546 11.366 1.00 63.41 85 LEU A N 1
ATOM 644 C CA . LEU A 1 85 ? -15.527 7.717 10.526 1.00 63.41 85 LEU A CA 1
ATOM 645 C C . LEU A 1 85 ? -17.011 7.712 10.110 1.00 63.41 85 LEU A C 1
ATOM 647 O O . LEU A 1 85 ? -17.474 6.677 9.601 1.00 63.41 85 LEU A O 1
ATOM 651 N N . PRO A 1 86 ? -17.736 8.840 10.247 1.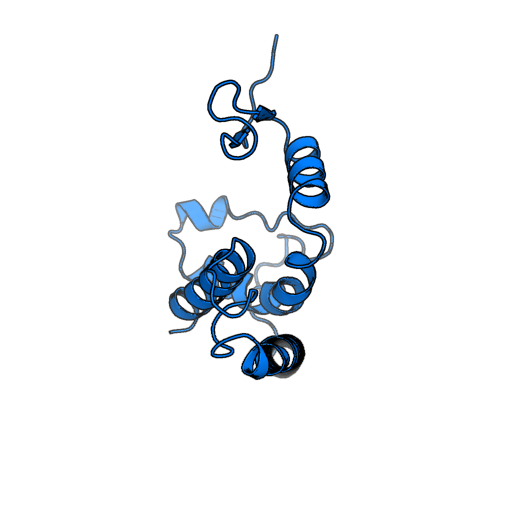00 71.44 86 PRO A N 1
ATOM 652 C CA . PRO A 1 86 ? -19.088 8.995 9.726 1.00 71.44 86 PRO A CA 1
ATOM 653 C C . PRO A 1 86 ? -19.162 8.645 8.236 1.00 71.44 86 PRO A C 1
ATOM 655 O O . PRO A 1 86 ? -18.220 8.892 7.479 1.00 71.44 86 PRO A O 1
ATOM 658 N N . GLY A 1 87 ? -20.302 8.108 7.793 1.00 74.50 87 GLY A N 1
ATOM 659 C CA . GLY A 1 87 ? -20.503 7.627 6.418 1.00 74.50 87 GLY A CA 1
ATOM 660 C C . GLY A 1 87 ? -20.008 8.576 5.307 1.00 74.50 87 GLY A C 1
ATOM 661 O O . GLY A 1 87 ? -19.299 8.112 4.412 1.00 74.50 87 GLY A O 1
ATOM 662 N N . PRO A 1 88 ? -20.302 9.893 5.348 1.00 81.12 88 PRO A N 1
ATOM 663 C CA . PRO A 1 88 ? -19.811 10.846 4.347 1.00 81.12 88 PRO A CA 1
ATOM 664 C C . PRO A 1 88 ? -18.284 11.006 4.337 1.00 81.12 88 PRO A C 1
ATOM 666 O O . PRO A 1 88 ? -17.671 11.005 3.269 1.00 81.12 88 PRO A O 1
ATOM 669 N N . GLN A 1 89 ? -17.661 11.079 5.516 1.00 79.75 89 GLN A N 1
ATOM 670 C CA . GLN A 1 89 ? -16.213 11.244 5.661 1.00 79.75 89 GLN A CA 1
ATOM 671 C C . GLN A 1 89 ? -15.466 9.978 5.230 1.00 79.75 89 GLN A C 1
ATOM 673 O O . GLN A 1 89 ? -14.455 10.055 4.538 1.00 79.75 89 GLN A O 1
ATOM 678 N N . ARG A 1 90 ? -16.020 8.799 5.540 1.00 78.44 90 ARG A N 1
ATOM 679 C CA . ARG A 1 90 ? -15.503 7.515 5.051 1.00 78.44 90 ARG A CA 1
ATOM 680 C C . ARG A 1 90 ? -15.548 7.425 3.525 1.00 78.44 90 ARG A C 1
ATOM 682 O O . ARG A 1 90 ? -14.578 6.992 2.914 1.00 78.44 90 ARG A O 1
ATOM 689 N N . LYS A 1 91 ? -16.651 7.855 2.899 1.00 84.69 91 LYS A N 1
ATOM 690 C CA . LYS A 1 91 ? -16.771 7.904 1.429 1.00 84.69 91 LYS A CA 1
ATOM 691 C C . LYS A 1 91 ? -15.758 8.862 0.800 1.00 84.69 91 LYS A C 1
ATOM 693 O O . LYS A 1 91 ? -15.275 8.597 -0.295 1.00 84.69 91 LYS A O 1
ATOM 698 N N . GLN A 1 92 ? -15.459 9.984 1.454 1.00 85.75 92 GLN A N 1
ATOM 699 C CA . GLN A 1 92 ? -14.417 10.904 0.995 1.00 85.75 92 GLN A CA 1
ATOM 700 C C . GLN A 1 92 ? -13.024 10.278 1.120 1.00 85.75 92 GLN A C 1
ATOM 702 O O . GLN A 1 92 ? -12.276 10.310 0.151 1.00 85.75 92 GLN A O 1
ATOM 707 N N . ALA A 1 93 ? -12.710 9.643 2.252 1.00 82.62 93 ALA A N 1
ATOM 708 C CA . ALA A 1 93 ? -11.437 8.951 2.435 1.00 82.62 93 ALA A CA 1
ATOM 709 C C . ALA A 1 93 ? -11.230 7.852 1.375 1.00 82.62 93 ALA A C 1
ATOM 711 O O . ALA A 1 93 ? -10.183 7.810 0.738 1.00 82.62 93 ALA A O 1
ATOM 712 N N . TRP A 1 94 ? -12.255 7.038 1.090 1.00 88.00 94 TRP A N 1
ATOM 713 C CA . TRP A 1 94 ? -12.177 6.022 0.032 1.00 88.00 94 TRP A CA 1
ATOM 714 C C . TRP A 1 94 ? -12.012 6.611 -1.372 1.00 88.00 94 TRP A C 1
ATOM 716 O O . TRP A 1 94 ? -11.340 6.002 -2.202 1.00 88.00 94 TRP A O 1
ATOM 726 N N . ARG A 1 95 ? -12.574 7.797 -1.646 1.00 89.88 95 ARG A N 1
ATOM 727 C CA . ARG A 1 95 ? -12.317 8.510 -2.908 1.00 89.88 95 ARG A CA 1
ATOM 728 C C . ARG A 1 95 ? -10.852 8.917 -3.032 1.00 89.88 95 ARG A C 1
ATOM 730 O O . ARG A 1 95 ? -10.246 8.620 -4.052 1.00 89.88 95 ARG A O 1
ATOM 737 N N . SER A 1 96 ? -10.266 9.490 -1.983 1.00 86.69 96 SER A N 1
ATOM 738 C CA . SER A 1 96 ? -8.842 9.850 -1.983 1.00 86.69 96 SER A CA 1
ATOM 739 C C . SER A 1 96 ? -7.926 8.629 -2.104 1.00 86.69 96 SER A C 1
ATOM 741 O O . SER A 1 96 ? -6.903 8.699 -2.778 1.00 86.69 96 SER A O 1
ATOM 743 N N . VAL A 1 97 ? -8.297 7.490 -1.504 1.00 89.06 97 VAL A N 1
ATOM 744 C CA . VAL A 1 97 ? -7.595 6.214 -1.728 1.00 89.06 97 VAL A CA 1
ATOM 745 C C . VAL A 1 97 ? -7.667 5.826 -3.202 1.00 89.06 97 VAL A C 1
ATOM 747 O O . VAL A 1 97 ? -6.631 5.559 -3.804 1.00 89.06 97 VAL A O 1
ATOM 750 N N . LYS A 1 98 ? -8.864 5.840 -3.802 1.00 90.25 98 LYS A N 1
ATOM 751 C CA . LYS A 1 98 ? -9.040 5.498 -5.218 1.00 90.25 98 LYS A CA 1
ATOM 752 C C . LYS A 1 98 ? -8.166 6.371 -6.121 1.00 90.25 98 LYS A C 1
ATOM 754 O O . LYS A 1 98 ? -7.458 5.832 -6.956 1.00 90.25 98 LYS A O 1
ATOM 759 N N . GLU A 1 99 ? -8.166 7.686 -5.916 1.00 90.25 99 GLU A N 1
ATOM 760 C CA . GLU A 1 99 ? -7.362 8.628 -6.708 1.00 90.25 99 GLU A CA 1
ATOM 761 C C . GLU A 1 99 ? -5.859 8.310 -6.649 1.00 90.25 99 GLU A C 1
ATOM 763 O O . GLU A 1 99 ? -5.180 8.350 -7.674 1.00 90.25 99 GLU A O 1
ATOM 768 N N . GLN A 1 100 ? -5.332 7.939 -5.476 1.00 86.25 100 GLN A N 1
ATOM 769 C CA . GLN A 1 100 ? -3.929 7.526 -5.356 1.00 86.25 100 GLN A CA 1
ATOM 770 C C . GLN A 1 100 ? -3.650 6.198 -6.073 1.00 86.25 100 GLN A C 1
ATOM 772 O O . GLN A 1 100 ? -2.612 6.059 -6.717 1.00 86.25 100 GLN A O 1
ATOM 777 N N . PHE A 1 101 ? -4.564 5.227 -5.996 1.00 89.06 101 PHE A N 1
ATOM 778 C CA . PHE A 1 101 ? -4.415 3.949 -6.700 1.00 89.06 101 PHE A CA 1
ATOM 779 C C . PHE A 1 101 ? -4.540 4.097 -8.220 1.00 89.06 101 PHE A C 1
ATOM 781 O O . PHE A 1 101 ? -3.758 3.485 -8.941 1.00 89.06 101 PHE A O 1
ATOM 788 N N . ASP A 1 102 ? -5.441 4.953 -8.705 1.00 90.12 102 ASP A N 1
ATOM 789 C CA . ASP A 1 102 ? -5.555 5.283 -10.130 1.00 90.12 102 ASP A CA 1
ATOM 790 C C . ASP A 1 102 ? -4.258 5.933 -10.641 1.00 90.12 102 ASP A C 1
ATOM 792 O O . ASP A 1 102 ? -3.763 5.593 -11.716 1.00 90.12 102 ASP A O 1
ATOM 796 N N . PHE A 1 103 ? -3.666 6.837 -9.852 1.00 85.56 103 PHE A N 1
ATOM 797 C CA . PHE A 1 103 ? -2.380 7.447 -10.186 1.00 85.56 103 PHE A CA 1
ATOM 798 C C . PHE A 1 103 ? -1.248 6.411 -10.261 1.00 85.56 103 PHE A C 1
ATOM 800 O O . PHE A 1 103 ? -0.434 6.462 -11.184 1.00 85.56 103 PHE A O 1
ATOM 807 N N . MET A 1 104 ? -1.206 5.451 -9.331 1.00 83.81 104 MET A N 1
ATOM 808 C CA . MET A 1 104 ? -0.236 4.350 -9.378 1.00 83.81 104 MET A CA 1
ATOM 809 C C . MET A 1 104 ? -0.446 3.448 -10.598 1.00 83.81 104 MET A C 1
ATOM 811 O O . MET A 1 104 ? 0.531 3.123 -11.269 1.00 83.81 104 MET A O 1
ATOM 815 N N . ALA A 1 105 ? -1.693 3.094 -10.918 1.00 87.62 105 ALA A N 1
ATOM 816 C CA . ALA A 1 105 ? -2.021 2.298 -12.101 1.00 87.62 105 ALA A CA 1
ATOM 817 C C . ALA A 1 105 ? -1.548 2.993 -13.386 1.00 87.62 105 ALA A C 1
ATOM 819 O O . ALA A 1 105 ? -0.830 2.399 -14.180 1.00 87.62 105 ALA A O 1
ATOM 820 N N . MET A 1 106 ? -1.820 4.295 -13.520 1.00 85.38 106 MET A N 1
ATOM 821 C CA . MET A 1 106 ? -1.338 5.098 -14.648 1.00 85.38 106 MET A CA 1
ATOM 822 C C . MET A 1 106 ? 0.199 5.116 -14.757 1.00 8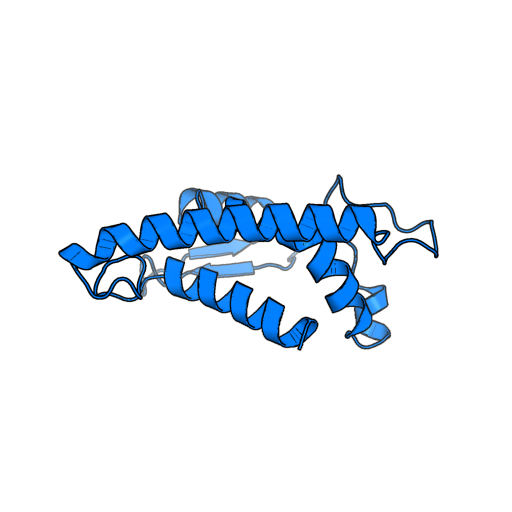5.38 106 MET A C 1
ATOM 824 O O . MET A 1 106 ? 0.739 5.215 -15.858 1.00 85.38 106 MET A O 1
ATOM 828 N N . ILE A 1 107 ? 0.928 5.074 -13.637 1.00 83.00 107 ILE A N 1
ATOM 829 C CA . ILE A 1 107 ? 2.395 4.981 -13.668 1.00 83.00 107 ILE A CA 1
ATOM 830 C C . ILE A 1 107 ? 2.836 3.599 -14.154 1.00 83.00 107 ILE A C 1
ATOM 832 O O . ILE A 1 107 ? 3.732 3.531 -14.991 1.00 83.00 107 ILE A O 1
ATOM 836 N N . LEU A 1 108 ? 2.218 2.527 -13.654 1.00 83.06 108 LEU A N 1
ATOM 837 C CA . LEU A 1 108 ? 2.533 1.153 -14.054 1.00 83.06 108 LEU A CA 1
ATOM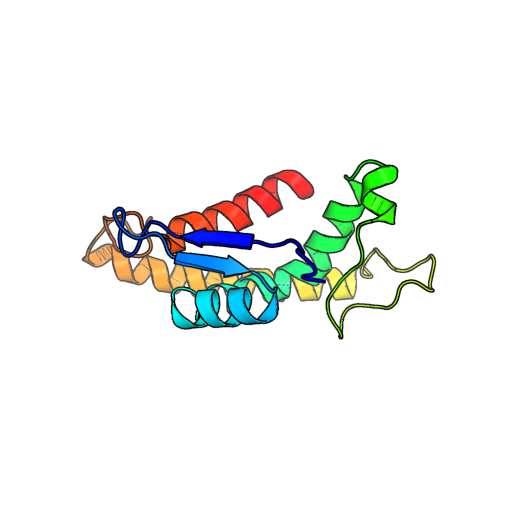 838 C C . LEU A 1 108 ? 2.219 0.892 -15.533 1.00 83.06 108 LEU A C 1
ATOM 840 O O . LEU A 1 108 ? 3.020 0.255 -16.211 1.00 83.06 108 LEU A O 1
ATOM 844 N N . ASP A 1 109 ? 1.147 1.480 -16.068 1.00 85.75 109 ASP A N 1
ATOM 845 C CA . ASP A 1 109 ? 0.788 1.383 -17.490 1.00 85.75 109 ASP A CA 1
ATOM 846 C C . ASP A 1 109 ? 1.891 1.914 -18.421 1.00 85.75 109 ASP A C 1
ATOM 848 O O . ASP A 1 109 ? 2.035 1.460 -19.556 1.00 85.75 109 ASP A O 1
ATOM 852 N N . LYS A 1 110 ? 2.731 2.849 -17.953 1.00 82.50 110 LYS A N 1
ATOM 853 C CA . LYS A 1 110 ? 3.875 3.339 -18.743 1.00 82.50 110 LYS A CA 1
ATOM 854 C C . LYS A 1 110 ? 4.951 2.275 -18.946 1.00 82.50 110 LYS A C 1
ATOM 856 O O . LYS A 1 110 ? 5.723 2.386 -19.893 1.00 82.50 110 LYS A O 1
ATOM 861 N N . ASN A 1 111 ? 4.983 1.249 -18.099 1.00 80.19 111 ASN A N 1
ATOM 862 C CA . ASN A 1 111 ? 5.941 0.157 -18.198 1.00 80.19 111 ASN A CA 1
ATOM 863 C C . ASN A 1 111 ? 5.509 -0.932 -19.194 1.00 80.19 111 ASN A C 1
ATOM 865 O O . ASN A 1 111 ? 6.272 -1.867 -19.398 1.00 80.19 111 ASN A O 1
ATOM 869 N N . VAL A 1 112 ? 4.342 -0.824 -19.844 1.00 78.38 112 VAL A N 1
ATOM 870 C CA . VAL A 1 112 ? 3.877 -1.804 -20.852 1.00 78.38 112 VAL A CA 1
ATOM 871 C C . VAL A 1 112 ? 4.791 -1.852 -22.090 1.00 78.38 112 VAL A C 1
ATOM 873 O O . VAL A 1 112 ? 4.828 -2.850 -22.801 1.00 78.38 112 VAL A O 1
ATOM 876 N N . GLY A 1 113 ? 5.554 -0.786 -22.359 1.00 72.75 113 GLY A N 1
ATOM 877 C CA . GLY A 1 113 ? 6.551 -0.778 -23.438 1.00 72.75 113 GLY A CA 1
ATOM 878 C C . GLY A 1 113 ? 7.830 -1.558 -23.111 1.00 72.75 113 GLY A C 1
ATOM 879 O O . GLY A 1 113 ? 8.401 -2.185 -23.999 1.00 72.75 113 GLY A O 1
ATOM 880 N N . ASP A 1 114 ? 8.241 -1.547 -21.840 1.00 69.81 114 ASP A N 1
ATOM 881 C CA . ASP A 1 114 ? 9.500 -2.130 -21.346 1.00 69.81 114 ASP A CA 1
ATOM 882 C C . ASP A 1 114 ? 9.269 -3.403 -20.493 1.00 69.81 114 ASP A C 1
ATOM 884 O O . ASP A 1 114 ? 10.199 -3.939 -19.886 1.00 69.81 114 ASP A O 1
ATOM 888 N N . GLY A 1 115 ? 8.027 -3.893 -20.418 1.00 76.50 115 GLY A N 1
ATOM 889 C CA . GLY A 1 115 ? 7.588 -4.966 -19.526 1.00 76.50 115 GLY A CA 1
ATOM 890 C C . GLY A 1 115 ? 6.102 -5.303 -19.681 1.00 76.50 115 GLY A C 1
ATOM 891 O O . GLY A 1 115 ? 5.470 -4.929 -20.664 1.00 76.50 115 GLY A O 1
ATOM 892 N N . ASP A 1 116 ? 5.529 -6.019 -18.712 1.00 78.25 116 ASP A N 1
ATOM 893 C CA . ASP A 1 116 ? 4.114 -6.439 -18.727 1.00 78.25 116 ASP A CA 1
ATOM 894 C C . ASP A 1 116 ? 3.178 -5.489 -17.954 1.00 78.25 116 ASP A C 1
ATOM 896 O O . ASP A 1 116 ? 1.975 -5.733 -17.861 1.00 78.25 116 ASP A O 1
ATOM 900 N N . GLY A 1 117 ? 3.724 -4.401 -17.398 1.00 79.50 117 GLY A N 1
ATOM 901 C CA . GLY A 1 117 ? 2.987 -3.438 -16.576 1.00 79.50 117 GLY A CA 1
ATOM 902 C C . GLY A 1 117 ? 2.604 -3.957 -15.184 1.00 79.50 117 GLY A C 1
ATOM 903 O O . GLY A 1 117 ? 1.914 -3.253 -14.448 1.00 79.50 117 GLY A O 1
ATOM 904 N N . VAL A 1 118 ? 3.043 -5.160 -14.793 1.00 84.81 118 VAL A N 1
ATOM 905 C CA . VAL A 1 118 ? 2.705 -5.762 -13.492 1.00 84.81 118 VAL A CA 1
ATOM 906 C C . VAL A 1 118 ? 3.624 -5.249 -12.390 1.00 84.81 118 VAL A C 1
ATOM 908 O O . VAL A 1 118 ? 3.164 -4.983 -11.279 1.00 84.81 118 VAL A O 1
ATOM 911 N N . VAL A 1 119 ? 4.916 -5.104 -12.691 1.00 82.12 119 VAL A N 1
ATOM 912 C CA . VAL A 1 119 ? 5.930 -4.666 -11.724 1.00 82.12 119 VAL A CA 1
ATOM 913 C C . VAL A 1 119 ? 6.416 -3.245 -11.994 1.00 82.12 119 VAL A C 1
ATOM 915 O O . VAL A 1 119 ? 6.481 -2.762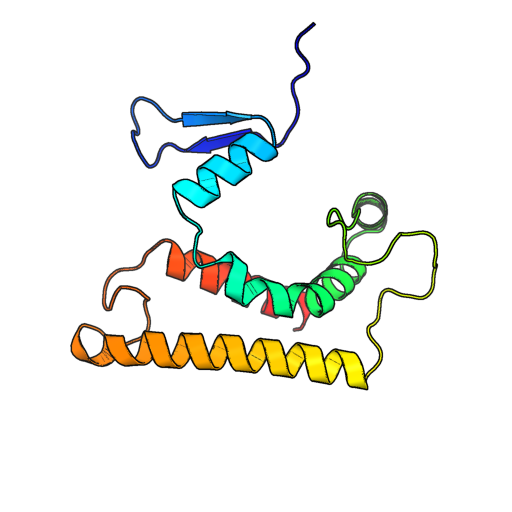 -13.130 1.00 82.12 119 VAL A O 1
ATOM 918 N N . VAL A 1 120 ? 6.818 -2.558 -10.926 1.00 81.50 120 VAL A N 1
ATOM 919 C CA . VAL A 1 120 ? 7.270 -1.160 -10.955 1.00 81.50 120 VAL A CA 1
ATOM 920 C C . VAL A 1 120 ? 8.510 -0.978 -11.838 1.00 81.50 120 VAL A C 1
ATOM 922 O O . VAL A 1 120 ? 8.693 0.101 -12.402 1.00 81.50 120 VAL A O 1
ATOM 925 N N . ARG A 1 121 ? 9.342 -2.017 -11.999 1.00 79.12 121 ARG A N 1
ATOM 926 C CA . ARG A 1 121 ? 10.505 -2.025 -12.907 1.00 79.12 121 ARG A CA 1
ATOM 927 C C . ARG A 1 121 ? 10.301 -2.878 -14.166 1.00 79.12 121 ARG A C 1
ATOM 929 O O . ARG A 1 121 ? 11.244 -3.513 -14.623 1.00 79.12 121 ARG A O 1
ATOM 936 N N . GLY A 1 122 ? 9.092 -2.904 -14.726 1.00 79.50 122 GLY A N 1
ATOM 937 C CA . GLY A 1 122 ? 8.795 -3.533 -16.021 1.00 79.50 122 GLY A CA 1
ATOM 938 C C . GLY A 1 122 ? 8.815 -5.064 -16.010 1.00 79.50 122 GLY A C 1
ATOM 939 O O . GLY A 1 122 ? 7.776 -5.682 -16.204 1.00 79.50 122 GLY A O 1
ATOM 940 N N . ASN A 1 123 ? 9.975 -5.673 -15.776 1.00 82.88 123 ASN A N 1
ATOM 941 C CA . ASN A 1 123 ? 10.181 -7.123 -15.739 1.00 82.88 123 ASN A CA 1
ATOM 942 C C . ASN A 1 123 ? 10.878 -7.617 -14.456 1.00 82.88 123 ASN A C 1
ATOM 944 O O . ASN A 1 123 ? 10.929 -8.821 -14.208 1.00 82.88 123 ASN A O 1
ATOM 948 N N . GLU A 1 124 ? 11.393 -6.708 -13.626 1.00 78.69 124 GLU A N 1
ATOM 949 C CA . GLU A 1 124 ? 12.063 -7.045 -12.372 1.00 78.69 124 GLU A CA 1
ATOM 950 C C . GLU A 1 124 ? 11.220 -6.656 -11.156 1.00 78.69 124 GLU A C 1
ATOM 952 O O . GLU A 1 124 ? 10.770 -5.518 -11.012 1.00 78.69 124 GLU A O 1
ATOM 957 N N . VAL A 1 125 ? 11.062 -7.598 -10.225 1.00 80.12 125 VAL A N 1
ATOM 958 C CA . VAL A 1 125 ? 10.452 -7.317 -8.923 1.00 80.12 125 VAL A CA 1
ATOM 959 C C . VAL A 1 125 ? 11.417 -6.484 -8.085 1.00 80.12 125 VAL A C 1
ATOM 961 O O . VAL A 1 125 ? 12.599 -6.801 -7.945 1.00 80.12 125 VAL A O 1
ATOM 964 N N . SER A 1 126 ? 10.893 -5.435 -7.470 1.00 76.62 126 SER A N 1
ATOM 965 C CA . SER A 1 126 ? 11.630 -4.515 -6.619 1.00 76.62 126 SER A CA 1
ATOM 966 C C . SER A 1 126 ? 10.963 -4.356 -5.252 1.00 76.62 126 SER A C 1
ATOM 968 O O . SER A 1 126 ? 9.851 -4.818 -4.999 1.00 76.62 126 SER A O 1
ATOM 970 N N . TYR A 1 127 ? 11.634 -3.646 -4.344 1.00 72.81 127 TYR A N 1
ATOM 971 C CA . TYR A 1 127 ? 11.060 -3.290 -3.044 1.00 72.81 127 TYR A CA 1
ATOM 972 C C . TYR A 1 127 ? 9.717 -2.544 -3.162 1.00 72.81 127 TYR A C 1
ATOM 974 O O . TYR A 1 127 ? 8.841 -2.724 -2.318 1.00 72.81 127 TYR A O 1
ATOM 982 N N . ALA A 1 128 ? 9.530 -1.738 -4.214 1.00 74.88 128 ALA A N 1
ATOM 983 C CA . ALA A 1 128 ? 8.293 -0.989 -4.422 1.00 74.88 128 ALA A CA 1
ATOM 984 C C . ALA A 1 128 ? 7.086 -1.920 -4.625 1.00 74.88 128 ALA A C 1
ATOM 986 O O . ALA A 1 128 ? 6.010 -1.653 -4.092 1.00 74.88 128 ALA A O 1
ATOM 987 N N . ASP A 1 129 ? 7.293 -3.043 -5.313 1.00 79.88 129 ASP A N 1
ATOM 988 C CA . ASP A 1 129 ? 6.277 -4.071 -5.536 1.00 79.88 129 ASP A CA 1
ATOM 989 C C . ASP A 1 129 ? 5.889 -4.745 -4.218 1.00 79.88 129 ASP A C 1
ATOM 991 O O . ASP A 1 129 ? 4.708 -4.875 -3.901 1.00 79.88 129 ASP A O 1
ATOM 995 N N . PHE A 1 130 ? 6.875 -5.091 -3.383 1.00 82.44 130 PHE A N 1
ATOM 996 C CA . PHE A 1 130 ? 6.610 -5.651 -2.055 1.00 82.44 130 PHE A CA 1
ATOM 997 C C . PHE A 1 130 ? 5.878 -4.670 -1.142 1.00 82.44 130 PHE A C 1
ATOM 999 O O . PHE A 1 130 ? 4.967 -5.073 -0.416 1.00 82.44 130 PHE A O 1
ATOM 1006 N N . ALA A 1 131 ? 6.234 -3.387 -1.185 1.00 79.75 131 ALA A N 1
ATOM 1007 C CA . ALA A 1 131 ? 5.550 -2.375 -0.400 1.00 79.75 131 ALA A CA 1
ATOM 1008 C C . ALA A 1 131 ? 4.087 -2.205 -0.846 1.00 79.75 131 ALA A C 1
ATOM 1010 O O . ALA A 1 131 ? 3.192 -2.237 0.002 1.00 79.75 131 ALA A O 1
ATOM 1011 N N . LEU A 1 132 ? 3.822 -2.120 -2.154 1.00 82.75 132 LEU A N 1
ATOM 1012 C CA . LEU A 1 132 ? 2.460 -2.084 -2.696 1.00 82.75 132 LEU A CA 1
ATOM 1013 C C . LEU A 1 132 ? 1.662 -3.338 -2.300 1.00 82.75 132 LEU A C 1
ATOM 1015 O O . LEU A 1 132 ? 0.560 -3.227 -1.758 1.00 82.75 132 LEU A O 1
ATOM 1019 N N . CYS A 1 133 ? 2.247 -4.524 -2.482 1.00 86.94 133 CYS A N 1
ATOM 1020 C CA . CYS A 1 133 ? 1.632 -5.795 -2.105 1.00 86.94 133 CYS A CA 1
ATOM 1021 C C . CYS A 1 133 ? 1.323 -5.870 -0.606 1.00 86.94 133 CYS A C 1
ATOM 1023 O O . CYS A 1 133 ? 0.246 -6.325 -0.231 1.00 86.94 133 CYS A O 1
ATOM 1025 N N . SER A 1 134 ? 2.216 -5.394 0.265 1.00 83.56 134 SER A N 1
ATOM 1026 C CA . SER A 1 134 ? 1.979 -5.397 1.716 1.00 83.56 134 SER A CA 1
ATOM 1027 C C . SER A 1 134 ? 0.752 -4.569 2.109 1.00 83.56 134 SER A C 1
ATOM 1029 O O . SER A 1 134 ? -0.033 -4.991 2.960 1.00 83.56 134 SER A O 1
ATOM 1031 N N . VAL A 1 135 ? 0.532 -3.436 1.436 1.00 86.19 135 VAL A N 1
ATOM 1032 C CA . VAL A 1 135 ? -0.638 -2.579 1.653 1.00 86.19 135 VAL A CA 1
ATOM 1033 C C . VAL A 1 135 ? -1.903 -3.250 1.122 1.00 86.19 135 VAL A C 1
ATOM 1035 O O . VAL A 1 135 ? -2.918 -3.262 1.815 1.00 86.19 135 VAL A O 1
ATOM 1038 N N . LEU A 1 136 ? -1.847 -3.862 -0.063 1.00 89.12 136 LEU A N 1
ATOM 1039 C CA . LEU A 1 136 ? -2.971 -4.623 -0.623 1.00 89.12 136 LEU A CA 1
ATOM 1040 C C . LEU A 1 136 ? -3.375 -5.797 0.279 1.00 89.12 136 LEU A C 1
ATOM 1042 O O . LEU A 1 136 ? -4.560 -5.991 0.546 1.00 89.12 136 LEU A O 1
ATOM 1046 N N . ILE A 1 137 ? -2.396 -6.533 0.811 1.00 88.75 137 ILE A N 1
ATOM 1047 C CA . ILE A 1 137 ? -2.627 -7.619 1.769 1.00 88.75 137 ILE A CA 1
ATOM 1048 C C . ILE A 1 137 ? -3.225 -7.070 3.067 1.00 88.75 137 ILE A C 1
ATOM 1050 O O . ILE A 1 137 ? -4.142 -7.679 3.616 1.00 88.75 137 ILE A O 1
ATOM 1054 N N . TRP A 1 138 ? -2.755 -5.920 3.560 1.00 88.12 138 TRP A N 1
ATOM 1055 C CA . TRP A 1 138 ? -3.338 -5.285 4.744 1.00 88.12 138 TRP A CA 1
ATOM 1056 C C . TRP A 1 138 ? -4.813 -4.927 4.525 1.00 88.12 138 TRP A C 1
ATOM 1058 O O . TRP A 1 138 ? -5.642 -5.257 5.373 1.00 88.12 138 TRP A O 1
ATOM 1068 N N . ILE A 1 139 ? -5.155 -4.340 3.371 1.00 87.19 139 ILE A N 1
ATOM 1069 C CA . ILE A 1 139 ? -6.546 -4.072 2.966 1.00 87.19 139 ILE A CA 1
ATOM 1070 C C . ILE A 1 139 ? -7.356 -5.366 2.946 1.00 87.19 139 ILE A C 1
ATOM 1072 O O . ILE A 1 139 ? -8.394 -5.444 3.603 1.00 87.19 139 ILE A O 1
ATOM 1076 N N . GLN A 1 140 ? -6.857 -6.391 2.254 1.00 89.44 140 GLN A N 1
ATOM 1077 C CA . GLN A 1 140 ? -7.533 -7.679 2.141 1.00 89.44 140 GLN A CA 1
ATOM 1078 C C . GLN A 1 140 ? -7.806 -8.301 3.513 1.00 89.44 140 GLN A C 1
ATOM 1080 O O . GLN A 1 140 ? -8.896 -8.791 3.738 1.00 89.44 140 GLN A O 1
ATOM 1085 N N . ARG A 1 141 ? -6.848 -8.270 4.444 1.00 86.69 141 ARG A N 1
ATOM 1086 C CA . ARG A 1 141 ? -6.991 -8.930 5.755 1.00 86.69 141 ARG A CA 1
ATOM 1087 C C . ARG A 1 141 ? -7.926 -8.225 6.729 1.00 86.69 141 ARG A C 1
ATOM 1089 O O . ARG A 1 141 ? -8.313 -8.832 7.721 1.00 86.69 141 ARG A 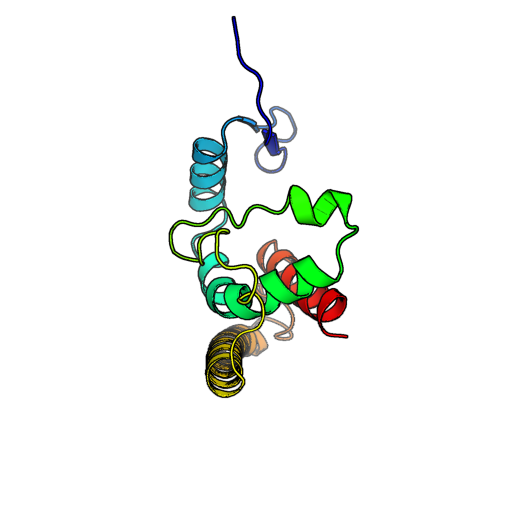O 1
ATOM 1096 N N . VAL A 1 142 ? -8.196 -6.943 6.513 1.00 83.69 142 VAL A N 1
ATOM 1097 C CA . VAL A 1 142 ? -8.961 -6.111 7.451 1.00 83.69 142 VAL A CA 1
ATOM 1098 C C . VAL A 1 142 ? -10.362 -5.807 6.925 1.00 83.69 142 VAL A C 1
ATOM 1100 O O . VAL A 1 142 ? -11.273 -5.602 7.722 1.00 83.69 142 VAL A O 1
ATOM 1103 N N . VAL A 1 143 ? -10.537 -5.740 5.602 1.00 76.62 143 VAL A N 1
ATOM 1104 C CA . VAL A 1 143 ? -11.807 -5.361 4.959 1.00 76.62 143 VAL A CA 1
ATOM 1105 C C . VAL A 1 143 ? -12.579 -6.570 4.417 1.00 76.62 143 VAL A C 1
ATOM 1107 O O . VAL A 1 143 ? -13.803 -6.485 4.320 1.00 76.62 143 VAL A O 1
ATOM 1110 N N . VAL A 1 144 ? -11.890 -7.663 4.063 1.00 63.69 144 VAL A N 1
ATOM 1111 C CA . VAL A 1 144 ? -12.478 -8.905 3.523 1.00 63.69 144 VAL A CA 1
ATOM 1112 C C . VAL A 1 144 ? -12.434 -9.998 4.581 1.00 63.69 144 VAL A C 1
ATOM 1114 O O . VAL A 1 144 ? -13.475 -10.669 4.746 1.00 63.69 144 VAL A O 1
#

Sequence (144 aa):
MSIYTLPVIVDPTRNPRAPQILSNPNNIAEYLEASYLARTEVFVKPLLPIMVPLSHQGLPARSQSHFRLGAPGYASPHSGSGLSLPGPQRKQAWRSVKEQFDFMAMILDKNVGDGDGVVVRGNEVSYADFALCSVLIWIQRVVV

InterPro domains:
  IPR054416 Glutathione S-transferase UstS-like , C-terminal domain [PF22041] (40-142)

pLDDT: mean 73.9, std 14.05, range [36.66, 90.25]

Secondary structure (DSSP, 8-state):
-----S-EEEE-SS-TTS-EEEESHHHHHHHHHHHH-SSHHHHHTTTHHHHHHHHHHHS-HHHHHH----STTS--TT-TT-SS--HHHHHHHHHHHHHHHHHHHHHHHGGGTTS-SSBTBBTB--HHHHHHHHHHHHHHHHH-

Foldseek 3Di:
DDDADDDWDWACPVPVVDTDIDGDPVRVVVCCCVPPDPPLVPLCVLVCLPLLLLVLVPDDPVVNVVPDPPDPPPDDDPDPPDSDDPPVVVVVSVVSNVVSVVVVQVQLVVLVVVAVSQANNRPDHDPVNVSVVVVVVSCVVRVD

Organism: NCBI:txid1738132